Protein AF-A0A940L7L0-F1 (afdb_monomer_lite)

Secondary structure (DSSP, 8-state):
-PPPEEEEEESS-HHHHHHHHHHHTTT-SEEEEEE-S--

Foldseek 3Di:
DDAAEAEDEDEPPVVVVVVCCVVCVVPHPYYHYDYDPDD

Structure (mmCIF, N/CA/C/O backbone):
data_AF-A0A940L7L0-F1
#
_entry.id   AF-A0A940L7L0-F1
#
loop_
_atom_site.group_PDB
_atom_site.id
_atom_site.type_symbol
_atom_site.label_atom_id
_atom_site.label_alt_id
_atom_site.label_comp_id
_atom_site.label_asym_id
_atom_site.label_entity_id
_atom_site.label_seq_id
_atom_site.pdbx_PDB_ins_code
_atom_site.Cartn_x
_atom_site.Cartn_y
_atom_site.Cartn_z
_atom_site.occupancy
_atom_site.B_iso_or_equiv
_atom_site.auth_seq_id
_atom_site.auth_comp_id
_atom_site.auth_asym_id
_atom_site.auth_atom_id
_atom_site.pdbx_PDB_model_num
ATOM 1 N N . MET A 1 1 ? -14.120 0.956 17.472 1.00 76.62 1 MET A N 1
ATOM 2 C CA . MET A 1 1 ? -13.604 1.871 16.433 1.00 76.62 1 MET A CA 1
ATOM 3 C C . MET A 1 1 ? -13.362 1.036 15.185 1.00 76.62 1 MET A C 1
ATOM 5 O O . MET A 1 1 ? -12.914 -0.096 15.343 1.00 76.62 1 MET A O 1
ATOM 9 N N . ALA A 1 2 ? -13.762 1.501 14.001 1.00 90.88 2 ALA A N 1
ATOM 10 C CA . ALA A 1 2 ? -13.505 0.768 12.759 1.00 90.88 2 ALA A CA 1
ATOM 11 C C . ALA A 1 2 ? -12.039 0.960 12.352 1.00 90.88 2 ALA A C 1
ATOM 13 O O . ALA A 1 2 ? -11.511 2.050 12.548 1.00 90.88 2 ALA A O 1
ATOM 14 N N . LYS A 1 3 ? -11.406 -0.092 11.828 1.00 95.44 3 LYS A N 1
ATOM 15 C CA . LYS A 1 3 ? -10.044 -0.023 11.290 1.00 95.44 3 LYS A CA 1
ATOM 16 C C . LYS A 1 3 ? -10.074 0.425 9.830 1.00 95.44 3 LYS A C 1
ATOM 18 O O . LYS A 1 3 ? -10.954 -0.015 9.085 1.00 95.44 3 LYS A O 1
ATOM 23 N N . 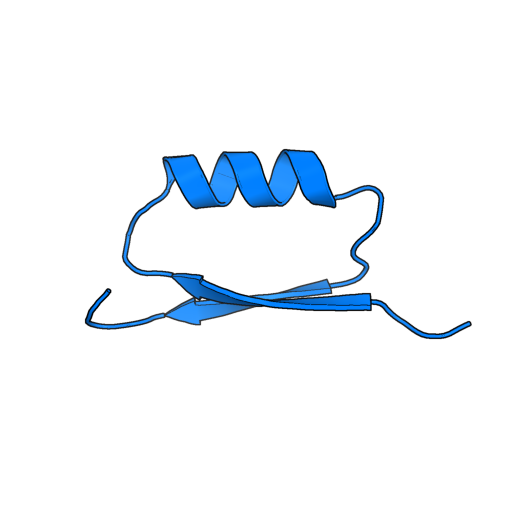VAL A 1 4 ? -9.113 1.243 9.425 1.00 97.25 4 VAL A N 1
ATOM 24 C CA . VAL A 1 4 ? -8.925 1.734 8.059 1.00 97.25 4 VAL A CA 1
ATOM 25 C C . VAL A 1 4 ? -7.872 0.883 7.357 1.00 97.25 4 VAL A C 1
ATOM 27 O O . VAL A 1 4 ? -6.739 0.764 7.821 1.00 97.25 4 VAL A O 1
ATOM 30 N N . TYR A 1 5 ? -8.263 0.295 6.229 1.00 97.88 5 TYR A N 1
ATOM 31 C CA . TYR A 1 5 ? -7.388 -0.503 5.377 1.00 97.88 5 TYR A CA 1
ATOM 32 C C . TYR A 1 5 ? -7.218 0.196 4.038 1.00 97.88 5 TYR A C 1
ATOM 34 O O . TYR A 1 5 ? -8.210 0.508 3.377 1.00 97.88 5 TYR A O 1
ATOM 42 N N . ASP A 1 6 ? -5.970 0.395 3.636 1.00 97.56 6 ASP A N 1
ATOM 43 C CA . ASP A 1 6 ? -5.630 0.913 2.321 1.00 97.56 6 ASP A CA 1
ATOM 44 C C . ASP A 1 6 ? -5.132 -0.220 1.420 1.00 97.56 6 ASP A C 1
ATOM 46 O O . ASP A 1 6 ? -4.049 -0.763 1.635 1.00 97.56 6 ASP A O 1
ATOM 50 N N . CYS A 1 7 ? -5.937 -0.598 0.428 1.00 96.75 7 CYS A N 1
ATOM 51 C CA . CYS A 1 7 ? -5.646 -1.696 -0.491 1.00 96.75 7 CYS A CA 1
ATOM 52 C C . CYS A 1 7 ? -5.359 -1.145 -1.889 1.00 96.75 7 CYS A C 1
ATOM 54 O O . CYS A 1 7 ? -6.237 -0.532 -2.499 1.00 96.75 7 CYS A O 1
ATOM 56 N N . PHE A 1 8 ? -4.169 -1.403 -2.431 1.00 94.44 8 PHE A N 1
ATOM 57 C CA . PHE A 1 8 ? -3.781 -0.908 -3.752 1.00 94.44 8 PHE A CA 1
ATOM 58 C C . PHE A 1 8 ? -2.878 -1.889 -4.506 1.00 94.44 8 PHE A C 1
ATOM 60 O O . PHE A 1 8 ? -2.234 -2.762 -3.922 1.00 94.44 8 PHE A O 1
ATOM 67 N N . SER A 1 9 ? -2.868 -1.746 -5.831 1.00 93.88 9 SER A N 1
ATOM 68 C CA . SER A 1 9 ? -1.971 -2.494 -6.714 1.00 93.88 9 SER A CA 1
ATOM 69 C C . SER A 1 9 ? -0.635 -1.766 -6.825 1.00 93.88 9 SER A C 1
ATOM 71 O O . SER A 1 9 ? -0.612 -0.543 -6.951 1.00 93.88 9 SER A O 1
ATOM 73 N N . PHE A 1 10 ? 0.460 -2.513 -6.784 1.00 94.75 10 PHE A N 1
ATOM 74 C CA . PHE A 1 10 ? 1.826 -2.011 -6.888 1.00 94.75 10 PHE A CA 1
ATOM 75 C C . PHE A 1 10 ? 2.520 -2.656 -8.092 1.00 94.75 10 PHE A C 1
ATOM 77 O O . PHE A 1 10 ? 2.521 -3.885 -8.202 1.00 94.75 10 PHE A O 1
ATOM 84 N N . PHE A 1 11 ? 3.119 -1.852 -8.976 1.00 94.38 11 PHE A N 1
ATOM 85 C CA . PHE A 1 11 ? 3.819 -2.316 -10.175 1.00 94.38 11 PHE A CA 1
ATOM 86 C C . PHE A 1 11 ? 5.200 -1.651 -10.335 1.00 94.38 11 PHE A C 1
ATOM 88 O O . PHE A 1 11 ? 5.528 -1.031 -11.342 1.00 94.38 11 PHE A O 1
ATOM 95 N N . ASN A 1 12 ? 6.070 -1.844 -9.341 1.00 90.69 12 ASN A N 1
ATOM 96 C CA . ASN A 1 12 ? 7.446 -1.320 -9.311 1.00 90.69 12 ASN A CA 1
ATOM 97 C C . ASN A 1 12 ? 7.576 0.207 -9.167 1.00 90.69 12 ASN A C 1
ATOM 99 O O . ASN A 1 12 ? 8.694 0.723 -9.219 1.00 90.69 12 ASN A O 1
ATOM 103 N N . GLU A 1 13 ? 6.493 0.949 -8.935 1.00 93.00 13 GLU A N 1
ATOM 104 C 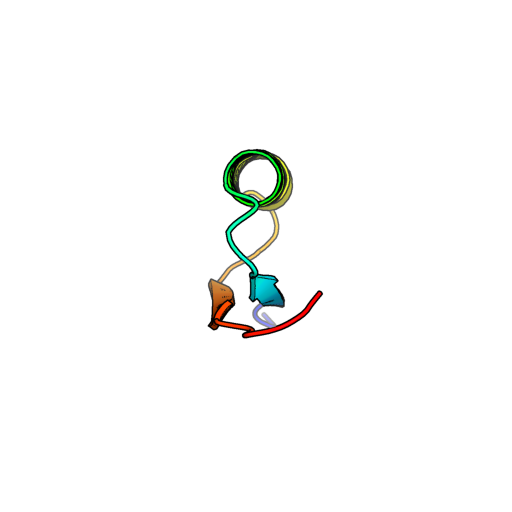CA . GLU A 1 13 ? 6.555 2.394 -8.701 1.00 93.00 13 GLU A CA 1
ATOM 105 C C . GLU A 1 13 ? 6.941 2.721 -7.247 1.00 93.00 13 GLU A C 1
ATOM 107 O O . GLU A 1 13 ? 6.113 3.138 -6.435 1.00 93.00 13 GLU A O 1
ATOM 112 N N . LEU A 1 14 ? 8.216 2.512 -6.901 1.00 95.31 14 LEU A N 1
ATOM 113 C CA . LEU A 1 14 ? 8.734 2.694 -5.537 1.00 95.31 14 LEU A CA 1
ATOM 114 C C . LEU A 1 14 ? 8.553 4.122 -5.002 1.00 95.31 14 LEU A C 1
ATOM 116 O O . LEU A 1 14 ? 8.152 4.283 -3.853 1.00 95.31 14 LEU A O 1
ATOM 120 N N . ASP A 1 15 ? 8.760 5.141 -5.838 1.00 97.00 15 ASP A N 1
ATOM 121 C CA . ASP A 1 15 ? 8.606 6.543 -5.425 1.00 97.00 15 ASP A CA 1
ATOM 122 C C . ASP A 1 15 ? 7.152 6.859 -5.029 1.00 97.00 15 ASP A C 1
ATOM 124 O O . ASP A 1 15 ? 6.889 7.543 -4.040 1.00 97.00 15 ASP A O 1
ATOM 128 N N . LEU A 1 16 ? 6.179 6.321 -5.778 1.00 95.12 16 LEU A N 1
ATOM 129 C CA . LEU A 1 16 ? 4.756 6.492 -5.470 1.00 95.12 16 LEU A CA 1
ATOM 130 C C . LEU A 1 16 ? 4.360 5.737 -4.203 1.00 95.12 16 LEU A C 1
ATOM 132 O O . LEU A 1 16 ? 3.549 6.236 -3.422 1.00 95.12 16 LEU A O 1
ATOM 136 N N . LEU A 1 17 ? 4.931 4.548 -3.998 1.00 96.25 17 LEU A N 1
ATOM 137 C CA . LEU A 1 17 ? 4.736 3.786 -2.773 1.00 96.25 17 LEU A CA 1
ATOM 138 C C . LEU A 1 17 ? 5.241 4.571 -1.556 1.00 96.25 17 LEU A C 1
ATOM 140 O O . LEU A 1 17 ? 4.511 4.688 -0.575 1.00 96.25 17 LEU A O 1
ATOM 144 N N . GLU A 1 18 ? 6.445 5.141 -1.625 1.00 97.81 18 GLU A N 1
ATOM 145 C CA . GLU A 1 18 ? 7.028 5.920 -0.529 1.00 97.81 18 GLU A CA 1
ATOM 146 C C . GLU A 1 18 ? 6.171 7.142 -0.176 1.00 97.81 18 GLU A C 1
ATOM 148 O O . GLU A 1 18 ? 5.842 7.344 0.994 1.00 97.81 18 GLU A O 1
ATOM 153 N N . ILE A 1 19 ? 5.745 7.919 -1.178 1.00 97.81 19 ILE A N 1
ATOM 154 C CA . ILE A 1 19 ? 4.849 9.065 -0.962 1.00 97.81 19 ILE A CA 1
ATOM 155 C C . ILE A 1 19 ? 3.549 8.602 -0.300 1.00 97.81 19 ILE A C 1
ATOM 157 O O . ILE A 1 19 ? 3.135 9.166 0.709 1.00 97.81 19 ILE A O 1
ATOM 161 N N . ARG A 1 20 ? 2.907 7.557 -0.833 1.00 97.19 20 ARG A N 1
ATOM 162 C CA . ARG A 1 20 ? 1.625 7.065 -0.314 1.00 97.19 20 ARG A CA 1
ATOM 163 C C . ARG A 1 20 ? 1.728 6.614 1.141 1.00 97.19 20 ARG A C 1
ATOM 165 O O . ARG A 1 20 ? 0.846 6.950 1.926 1.00 97.19 20 ARG A O 1
ATOM 172 N N . LEU A 1 21 ? 2.780 5.869 1.488 1.00 97.44 21 LEU A N 1
ATOM 173 C CA . LEU A 1 21 ? 3.002 5.406 2.856 1.00 97.44 21 LEU A CA 1
ATOM 174 C C . LEU A 1 21 ? 3.211 6.591 3.803 1.00 97.44 21 LEU A C 1
ATOM 176 O O . LEU A 1 21 ? 2.528 6.665 4.816 1.00 97.44 21 LEU A O 1
ATOM 180 N N . ASN A 1 22 ? 4.073 7.548 3.446 1.00 98.19 22 ASN A N 1
ATOM 181 C CA . ASN A 1 22 ? 4.365 8.703 4.299 1.00 98.19 22 ASN A CA 1
ATOM 182 C C . ASN A 1 22 ? 3.153 9.631 4.493 1.00 98.19 22 ASN A C 1
ATOM 184 O O . ASN A 1 22 ? 2.904 10.092 5.605 1.00 98.19 22 ASN A O 1
ATOM 188 N N . GLU A 1 23 ? 2.380 9.892 3.437 1.00 98.19 23 GLU A N 1
ATOM 189 C CA . GLU A 1 23 ? 1.227 10.799 3.503 1.00 98.19 23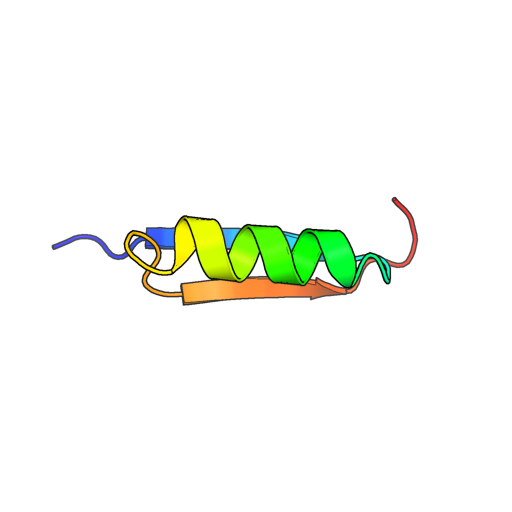 GLU A CA 1
ATOM 190 C C . GLU A 1 23 ? 0.031 10.188 4.256 1.00 98.19 23 GLU A C 1
ATOM 192 O O . GLU A 1 23 ? -0.754 10.915 4.868 1.00 98.19 23 GLU A O 1
ATOM 197 N N . LEU A 1 24 ? -0.130 8.858 4.227 1.00 98.12 24 LEU A N 1
ATOM 198 C CA . LEU A 1 24 ? -1.295 8.171 4.801 1.00 98.12 24 LEU A CA 1
ATOM 199 C C . LEU A 1 24 ? -1.029 7.469 6.143 1.00 98.12 24 LEU A C 1
ATOM 201 O O . LEU A 1 24 ? -1.991 7.032 6.778 1.00 98.12 24 LEU A O 1
ATOM 205 N N . ASP A 1 25 ? 0.222 7.403 6.612 1.00 97.44 25 ASP A N 1
ATOM 206 C CA . ASP A 1 25 ? 0.620 6.722 7.861 1.00 97.44 25 ASP A CA 1
ATOM 207 C C . ASP A 1 25 ? -0.211 7.159 9.083 1.00 97.44 25 ASP A C 1
ATOM 209 O O . ASP A 1 25 ? -0.580 6.351 9.929 1.00 97.44 25 ASP A O 1
ATOM 213 N N . SER A 1 26 ? -0.591 8.440 9.145 1.00 97.81 26 SER A N 1
ATOM 214 C CA . SER A 1 26 ? -1.348 8.993 10.279 1.00 97.81 26 SER A CA 1
ATOM 215 C C . SER A 1 26 ? -2.828 8.588 10.339 1.00 97.81 26 SER A C 1
ATOM 217 O O . SER A 1 26 ? -3.470 8.790 11.373 1.00 97.81 26 SER A O 1
ATOM 219 N N . VAL A 1 27 ? -3.391 8.056 9.248 1.00 97.19 27 VAL A N 1
ATOM 220 C CA . VAL A 1 27 ? -4.839 7.793 9.114 1.00 97.19 27 VAL A CA 1
ATOM 221 C C . VAL A 1 27 ? -5.184 6.361 8.701 1.00 97.19 27 VAL A C 1
ATOM 223 O O . VAL A 1 27 ? -6.355 5.984 8.758 1.00 97.19 27 VAL A O 1
ATOM 226 N N . VAL A 1 28 ? -4.200 5.563 8.285 1.00 97.88 28 VAL A N 1
ATOM 227 C CA . VAL A 1 28 ? -4.374 4.170 7.855 1.00 97.88 28 VAL A CA 1
ATOM 228 C C . VAL A 1 28 ? -3.813 3.230 8.919 1.00 97.88 28 VAL A C 1
ATOM 230 O O . VAL A 1 28 ? -2.654 3.334 9.296 1.00 97.88 28 VAL A O 1
ATOM 233 N N . ASP A 1 29 ? -4.612 2.260 9.370 1.00 98.06 29 ASP A N 1
ATOM 234 C CA . ASP A 1 29 ? -4.146 1.254 10.335 1.00 98.06 29 ASP A CA 1
ATOM 235 C C . ASP A 1 29 ? -3.318 0.150 9.658 1.00 98.06 29 ASP A C 1
ATOM 237 O O . ASP A 1 29 ? -2.423 -0.442 10.266 1.00 98.06 29 ASP A O 1
ATOM 241 N N . HIS A 1 30 ? -3.654 -0.182 8.407 1.00 97.62 30 HIS A N 1
ATOM 242 C CA . HIS A 1 30 ? -3.034 -1.273 7.662 1.00 97.62 30 HIS A CA 1
ATOM 243 C C . HIS A 1 30 ? -2.972 -0.985 6.156 1.00 97.62 30 HIS A C 1
ATOM 245 O O . HIS A 1 30 ? -4.001 -0.761 5.515 1.00 97.62 30 HIS A O 1
ATOM 251 N N . PHE A 1 31 ? -1.778 -1.104 5.576 1.00 97.88 31 PHE A N 1
ATOM 252 C CA . PHE A 1 31 ? -1.572 -1.097 4.128 1.00 97.88 31 PHE A CA 1
ATOM 253 C C . PHE A 1 31 ? -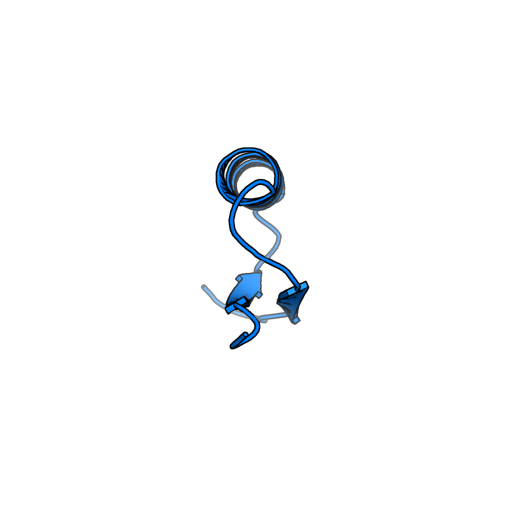1.565 -2.527 3.577 1.00 97.88 31 PHE A C 1
ATOM 255 O O . PHE A 1 31 ? -0.886 -3.409 4.107 1.00 97.88 31 PHE A O 1
ATOM 262 N N . VAL A 1 32 ? -2.308 -2.756 2.497 1.00 97.00 32 VAL A N 1
ATOM 263 C CA . VAL A 1 32 ? -2.377 -4.025 1.770 1.00 97.00 32 VAL A CA 1
ATOM 264 C C . VAL A 1 32 ? -1.892 -3.787 0.345 1.00 97.00 32 VAL A C 1
ATOM 266 O O . VAL A 1 32 ? -2.620 -3.275 -0.506 1.00 97.00 32 VAL A O 1
ATOM 269 N N . LEU A 1 33 ? -0.644 -4.173 0.097 1.00 96.00 33 LEU A N 1
ATOM 270 C CA . LEU A 1 33 ? -0.027 -4.112 -1.221 1.00 96.00 33 LEU A CA 1
ATOM 271 C C . LEU A 1 33 ? -0.332 -5.403 -1.983 1.00 96.00 33 LEU A C 1
ATOM 273 O O . LEU A 1 33 ? -0.006 -6.492 -1.508 1.00 96.00 33 LEU A O 1
ATOM 277 N N . MET A 1 34 ? -0.915 -5.285 -3.175 1.00 94.19 34 MET A N 1
ATOM 278 C CA . MET A 1 34 ? -0.973 -6.384 -4.138 1.00 94.19 34 MET A CA 1
ATOM 279 C C . MET A 1 34 ? 0.037 -6.162 -5.255 1.00 94.19 34 MET A C 1
ATOM 281 O O . MET A 1 34 ? -0.033 -5.164 -5.967 1.00 94.19 34 MET A O 1
ATOM 285 N N . GLU A 1 35 ? 0.948 -7.116 -5.431 1.00 92.50 35 GLU A N 1
ATOM 286 C CA . GLU A 1 35 ? 1.858 -7.131 -6.574 1.00 92.50 35 GLU A CA 1
ATOM 287 C C . GLU A 1 35 ? 1.049 -7.327 -7.863 1.00 92.50 35 GLU A C 1
ATOM 289 O O . GLU A 1 35 ? 0.365 -8.337 -8.051 1.00 92.50 35 GLU A O 1
ATOM 294 N N . ALA A 1 36 ? 1.094 -6.332 -8.743 1.00 91.62 36 ALA A N 1
ATOM 295 C CA . ALA A 1 36 ? 0.507 -6.406 -10.067 1.00 91.62 36 ALA A CA 1
ATOM 296 C C . ALA A 1 36 ? 1.577 -6.790 -11.092 1.00 91.62 36 ALA A C 1
ATOM 298 O O . ALA A 1 36 ? 2.771 -6.628 -10.874 1.00 91.62 36 ALA A O 1
ATOM 299 N N . THR A 1 37 ? 1.144 -7.307 -12.241 1.00 87.25 37 THR A N 1
ATOM 300 C CA . THR A 1 37 ? 2.036 -7.589 -13.385 1.00 87.25 37 THR A CA 1
ATOM 301 C C . THR A 1 37 ? 1.844 -6.599 -14.534 1.00 87.25 37 THR A C 1
ATOM 303 O O . THR A 1 37 ? 2.502 -6.716 -15.568 1.00 87.25 37 THR A O 1
ATOM 306 N N . LYS A 1 38 ? 0.909 -5.655 -14.370 1.00 75.94 38 LYS A N 1
ATOM 307 C CA . LYS A 1 3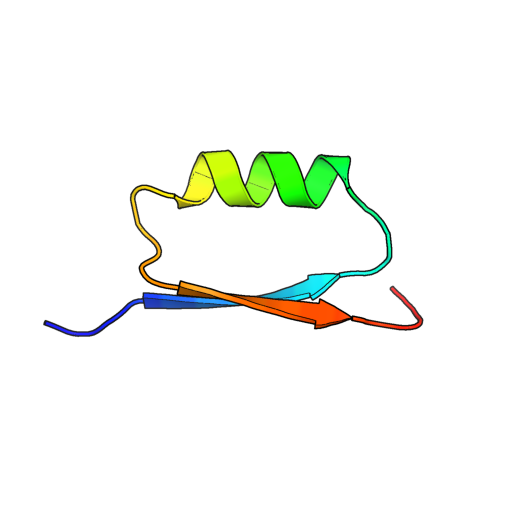8 ? 0.509 -4.614 -15.321 1.00 75.94 38 LYS A CA 1
ATOM 308 C C . LYS A 1 38 ? -0.038 -3.421 -14.527 1.00 75.94 38 LYS A C 1
ATOM 310 O O . LYS A 1 38 ? -0.660 -3.655 -13.490 1.00 75.94 38 LYS A O 1
ATOM 315 N N . THR A 1 39 ? 0.170 -2.205 -15.030 1.00 64.56 39 THR A N 1
ATOM 316 C CA . THR A 1 39 ? -0.436 -0.966 -14.508 1.00 64.56 39 THR A CA 1
ATOM 317 C C . THR A 1 39 ? -1.873 -0.797 -14.989 1.00 64.56 39 THR A C 1
ATOM 319 O O . THR A 1 39 ? -2.137 -1.116 -16.174 1.00 64.56 39 THR A O 1
#

pLDDT: mean 93.97, std 6.88, range [64.56, 98.19]

Radius of gyration: 10.89 Å; chains: 1; bounding box: 22×18×32 Å

Sequence (39 aa)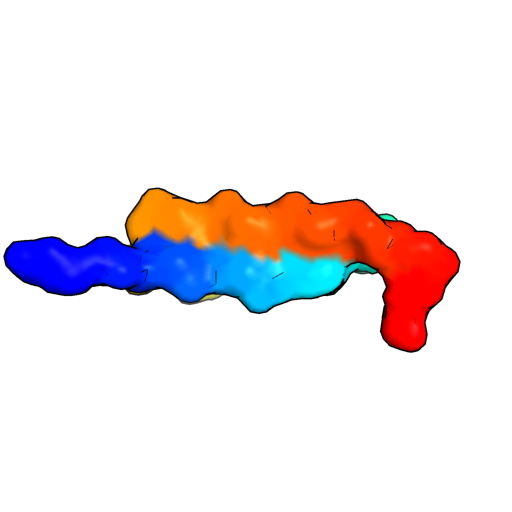:
MAKVYDCFSFFNELDLLEIRLNELDSVVDHFVLMEATKT